Protein AF-A0A1M4ZB19-F1 (afdb_monomer_lite)

Organism: NCBI:txid1123404

Structure (mmCIF, N/CA/C/O backbone):
data_AF-A0A1M4ZB19-F1
#
_entry.id   AF-A0A1M4ZB19-F1
#
loop_
_atom_site.group_PDB
_atom_site.id
_atom_site.type_symbol
_atom_site.label_atom_id
_atom_site.label_alt_id
_atom_site.label_comp_id
_atom_site.label_asym_id
_atom_sit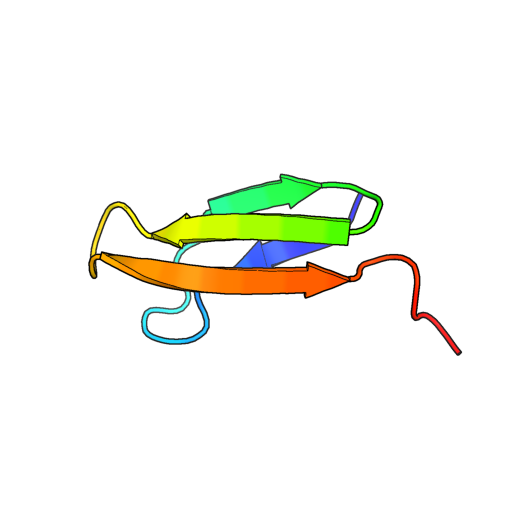e.label_entity_id
_atom_site.label_seq_id
_atom_site.pdbx_PDB_ins_code
_atom_site.Cartn_x
_atom_site.Cartn_y
_atom_site.Cartn_z
_atom_site.occupancy
_atom_site.B_iso_or_equiv
_atom_site.auth_seq_id
_atom_site.auth_comp_id
_atom_site.auth_asym_id
_atom_site.auth_atom_id
_atom_site.pdbx_PDB_model_num
ATOM 1 N N . MET A 1 1 ? 13.168 -1.681 0.076 1.00 76.88 1 MET A N 1
ATOM 2 C CA . MET A 1 1 ? 11.728 -1.600 0.439 1.00 76.88 1 MET A CA 1
ATOM 3 C C . MET A 1 1 ? 11.333 -0.188 0.874 1.00 76.88 1 MET A C 1
ATOM 5 O O . MET A 1 1 ? 11.966 0.355 1.775 1.00 76.88 1 MET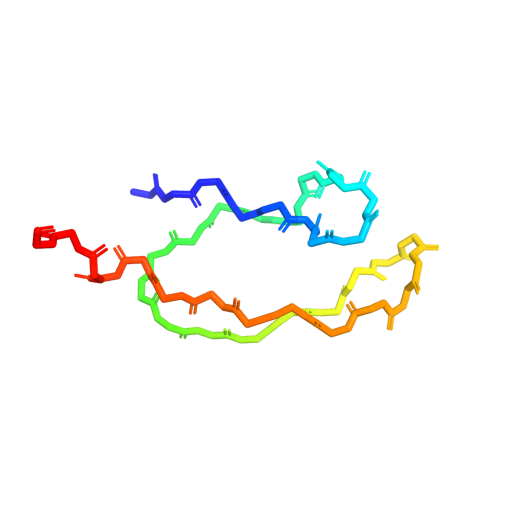 A O 1
ATOM 9 N N . LYS A 1 2 ? 10.309 0.428 0.255 1.00 89.06 2 LYS A N 1
ATOM 10 C CA . LYS A 1 2 ? 9.755 1.736 0.678 1.00 89.06 2 LYS A CA 1
ATOM 11 C C . LYS A 1 2 ? 8.395 1.560 1.365 1.00 89.06 2 LYS A C 1
ATOM 13 O O . LYS A 1 2 ? 7.561 0.759 0.949 1.00 89.06 2 LYS A O 1
ATOM 18 N N . LYS A 1 3 ? 8.158 2.366 2.405 1.00 93.75 3 LYS A N 1
ATOM 19 C CA . LYS A 1 3 ? 6.883 2.431 3.135 1.00 93.75 3 LYS A CA 1
ATOM 20 C C . LYS A 1 3 ? 5.851 3.207 2.326 1.00 93.75 3 LYS A C 1
ATOM 22 O O . LYS A 1 3 ? 5.956 4.427 2.199 1.00 93.75 3 LYS A O 1
ATOM 27 N N . ILE A 1 4 ? 4.832 2.516 1.831 1.00 93.81 4 ILE A N 1
ATOM 28 C CA . ILE A 1 4 ? 3.726 3.133 1.103 1.00 93.81 4 ILE A CA 1
ATOM 29 C C . ILE A 1 4 ? 2.656 3.555 2.096 1.00 93.81 4 ILE A C 1
ATOM 31 O O . ILE A 1 4 ? 2.092 2.742 2.834 1.00 93.81 4 ILE A O 1
ATOM 35 N N . ARG 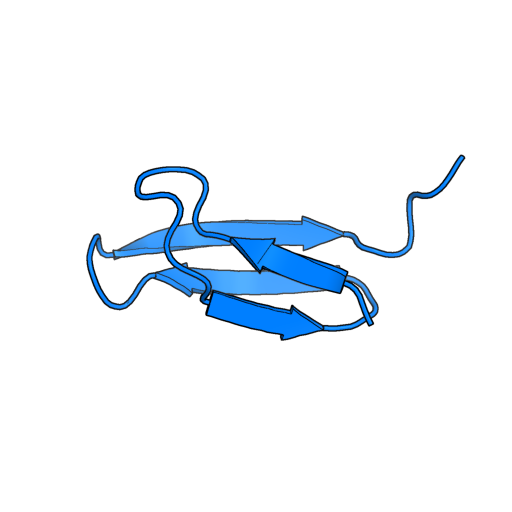A 1 5 ? 2.362 4.851 2.112 1.00 95.38 5 ARG A N 1
ATOM 36 C CA . ARG A 1 5 ? 1.313 5.431 2.948 1.00 95.38 5 ARG A CA 1
ATOM 37 C C . ARG A 1 5 ? 0.155 5.886 2.085 1.00 95.38 5 ARG A C 1
ATOM 39 O O . ARG A 1 5 ? 0.327 6.266 0.932 1.00 95.38 5 ARG A O 1
ATOM 46 N N . CYS A 1 6 ? -1.034 5.862 2.668 1.00 96.00 6 CYS A N 1
ATOM 47 C CA . CYS A 1 6 ? -2.203 6.399 2.009 1.00 96.00 6 CYS A CA 1
ATOM 48 C C . CYS A 1 6 ? -2.063 7.912 1.816 1.00 96.00 6 CYS A C 1
ATOM 50 O O . CYS A 1 6 ? -1.869 8.630 2.797 1.00 96.00 6 CYS A O 1
ATOM 52 N N . ILE A 1 7 ? -2.275 8.390 0.591 1.00 94.06 7 ILE A N 1
ATOM 53 C CA . ILE A 1 7 ? -2.229 9.811 0.226 1.00 94.06 7 ILE A CA 1
ATOM 54 C C . ILE A 1 7 ? -3.270 10.648 0.979 1.00 94.06 7 ILE A C 1
ATOM 56 O O . ILE A 1 7 ? -3.065 11.832 1.205 1.00 94.06 7 ILE A O 1
ATOM 60 N N . LYS A 1 8 ? -4.390 10.032 1.384 1.00 95.94 8 LYS A N 1
ATOM 61 C CA . LYS A 1 8 ? -5.505 10.728 2.037 1.00 95.94 8 LYS A CA 1
ATOM 62 C C . LYS A 1 8 ? -5.411 10.733 3.560 1.00 95.94 8 LYS A C 1
ATOM 64 O O . LYS A 1 8 ? -5.706 11.741 4.183 1.00 95.94 8 LYS A O 1
ATOM 69 N N . CYS A 1 9 ? -5.075 9.597 4.175 1.00 95.88 9 CYS A N 1
ATOM 70 C CA . CYS A 1 9 ? -5.130 9.446 5.638 1.00 95.88 9 CYS A CA 1
ATOM 71 C C . CYS A 1 9 ? -3.776 9.165 6.303 1.00 95.88 9 CYS A C 1
ATOM 73 O O . CYS A 1 9 ? -3.733 8.961 7.513 1.00 95.88 9 CYS A O 1
ATOM 75 N N . GLY A 1 10 ? -2.685 9.069 5.536 1.00 94.56 10 GLY A N 1
ATOM 76 C CA . GLY A 1 10 ? -1.329 8.849 6.056 1.00 94.56 10 GLY A CA 1
ATOM 77 C C . GLY A 1 10 ? -1.064 7.465 6.666 1.00 94.56 10 GLY A C 1
ATOM 78 O O . GLY A 1 10 ? 0.074 7.169 7.049 1.00 94.56 10 GLY A O 1
ATOM 79 N N . LYS A 1 11 ? -2.088 6.598 6.744 1.00 95.19 11 LYS A N 1
ATOM 80 C CA . LYS A 1 11 ? -1.966 5.221 7.241 1.00 95.19 11 LYS A CA 1
ATOM 81 C C . LYS A 1 11 ? -0.972 4.440 6.379 1.00 95.19 11 LYS A C 1
ATOM 83 O O . LYS A 1 11 ? -1.053 4.497 5.154 1.00 95.19 11 LYS A O 1
ATOM 88 N N . LEU A 1 12 ? -0.077 3.690 7.021 1.00 95.25 12 LEU A N 1
ATOM 89 C CA . LEU A 1 12 ? 0.794 2.732 6.343 1.00 95.25 12 LEU A CA 1
ATOM 90 C C . LEU A 1 12 ? -0.064 1.636 5.701 1.00 95.25 12 LEU A C 1
ATOM 92 O O . LEU A 1 12 ? -0.890 1.024 6.379 1.00 95.25 12 LEU A O 1
ATOM 96 N N . LEU A 1 13 ? 0.099 1.445 4.396 1.00 94.06 13 LEU A N 1
ATOM 97 C CA . LEU A 1 13 ? -0.640 0.446 3.631 1.00 94.06 13 LEU A CA 1
ATOM 98 C C . LEU A 1 13 ? 0.171 -0.836 3.512 1.00 94.06 13 LEU A C 1
ATOM 100 O O . LEU A 1 13 ? -0.330 -1.897 3.864 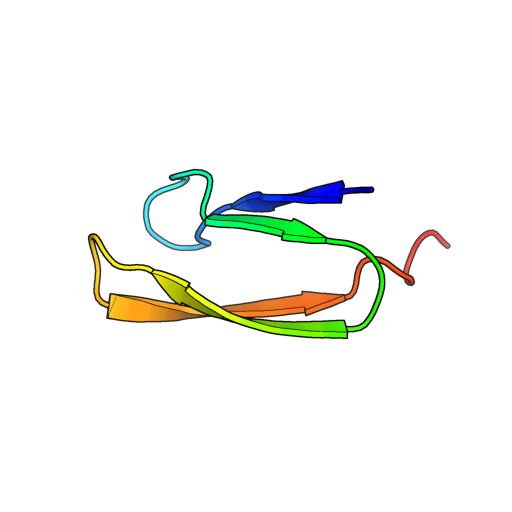1.00 94.06 13 LEU A O 1
ATOM 104 N N . LEU A 1 14 ? 1.415 -0.714 3.051 1.00 92.56 14 LEU A N 1
ATOM 105 C CA . LEU A 1 14 ? 2.351 -1.822 2.911 1.00 92.56 14 LEU A CA 1
ATOM 106 C C . LEU A 1 14 ? 3.788 -1.312 2.741 1.00 92.56 14 LEU A C 1
ATOM 108 O O . LEU A 1 14 ? 4.024 -0.114 2.556 1.00 92.56 14 LEU A O 1
ATOM 112 N N . GLU A 1 15 ? 4.736 -2.239 2.765 1.00 93.88 15 GLU A N 1
ATOM 113 C CA . GLU A 1 15 ? 6.122 -2.024 2.359 1.00 93.88 15 GLU A CA 1
ATOM 114 C C . GLU A 1 15 ? 6.327 -2.749 1.029 1.00 93.88 15 GLU A C 1
ATOM 116 O O . GLU A 1 15 ? 6.120 -3.956 0.948 1.00 93.88 15 GLU A O 1
ATOM 121 N N . ALA A 1 16 ? 6.653 -2.005 -0.029 1.00 89.19 16 ALA A N 1
ATOM 122 C CA . ALA A 1 16 ? 6.811 -2.552 -1.376 1.00 89.19 16 ALA A CA 1
ATOM 123 C C . ALA A 1 16 ? 8.059 -2.012 -2.072 1.00 89.19 16 ALA A C 1
ATOM 125 O O . ALA A 1 16 ? 8.619 -0.976 -1.694 1.00 89.19 16 ALA A O 1
ATOM 126 N N . GLU A 1 17 ? 8.464 -2.742 -3.107 1.00 90.06 17 GLU A N 1
ATOM 127 C CA . GLU A 1 17 ? 9.422 -2.332 -4.130 1.00 90.06 17 GLU A CA 1
ATOM 128 C C . GLU A 1 17 ? 8.776 -2.527 -5.505 1.00 90.06 17 GLU A C 1
ATOM 130 O O . GLU A 1 17 ? 7.970 -3.439 -5.680 1.00 90.06 17 GLU A O 1
ATOM 135 N N . GLY A 1 18 ? 9.086 -1.655 -6.461 1.00 90.25 18 GLY A N 1
ATOM 136 C CA . GLY A 1 18 ? 8.459 -1.632 -7.779 1.00 90.25 18 GLY A CA 1
ATOM 137 C C . GLY A 1 18 ? 7.287 -0.654 -7.880 1.00 90.25 18 GLY A C 1
ATOM 138 O O . GLY A 1 18 ? 7.185 0.340 -7.148 1.00 90.25 18 GLY A O 1
ATOM 139 N N . LYS A 1 19 ? 6.386 -0.958 -8.813 1.00 93.19 19 LYS A N 1
ATOM 140 C CA . LYS A 1 19 ? 5.196 -0.162 -9.127 1.00 93.19 19 LYS A CA 1
ATOM 141 C C . LYS A 1 19 ? 3.942 -0.959 -8.844 1.00 93.19 19 LYS A C 1
ATOM 143 O O . LYS A 1 19 ? 3.880 -2.152 -9.129 1.00 93.19 19 LYS A O 1
ATOM 148 N N . GLY A 1 20 ? 2.927 -0.294 -8.316 1.00 93.62 20 GLY A N 1
ATOM 149 C CA . GLY A 1 20 ? 1.656 -0.944 -8.054 1.00 93.62 20 GLY A CA 1
ATOM 150 C C . GLY A 1 20 ? 0.572 0.008 -7.593 1.00 93.62 20 GLY A C 1
ATOM 151 O O . GLY A 1 20 ? 0.768 1.216 -7.428 1.00 93.62 20 GLY A O 1
ATOM 152 N N . GLU A 1 21 ? -0.599 -0.572 -7.374 1.00 94.88 21 GLU A N 1
ATOM 153 C CA . GLU A 1 21 ? -1.756 0.108 -6.823 1.00 94.88 21 GLU A CA 1
ATOM 154 C C . GLU A 1 21 ? -2.296 -0.644 -5.609 1.00 94.88 21 GLU A C 1
ATOM 156 O O . 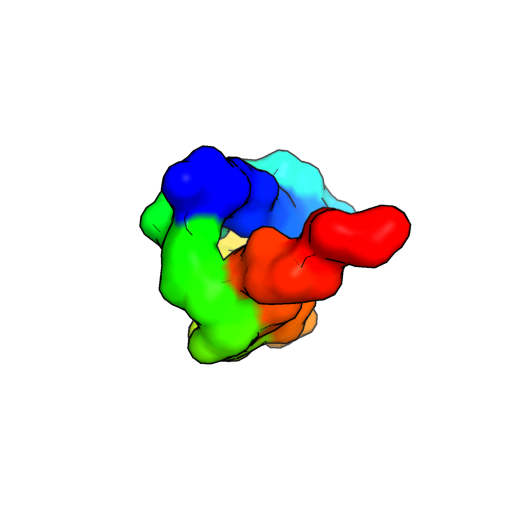GLU A 1 21 ? -2.241 -1.868 -5.521 1.00 94.88 21 GLU A O 1
ATOM 161 N N . THR A 1 22 ? -2.808 0.104 -4.640 1.00 94.44 22 THR A N 1
ATOM 162 C CA . THR A 1 22 ? -3.408 -0.444 -3.427 1.00 94.44 22 THR A CA 1
ATOM 163 C C . THR A 1 22 ? -4.556 0.438 -2.952 1.00 94.44 22 THR A C 1
ATOM 165 O O . THR A 1 22 ? -4.528 1.669 -3.070 1.00 94.44 22 THR A O 1
ATOM 168 N N . ILE A 1 23 ? -5.592 -0.180 -2.395 1.00 95.81 23 ILE A N 1
ATOM 169 C CA . ILE A 1 23 ? -6.745 0.530 -1.845 1.00 95.81 23 ILE A CA 1
ATOM 170 C C . ILE A 1 23 ? -6.575 0.635 -0.335 1.00 95.81 23 ILE A C 1
ATOM 172 O O . ILE A 1 23 ? -6.364 -0.356 0.361 1.00 95.81 23 ILE A O 1
ATOM 176 N N . CYS A 1 24 ? -6.704 1.848 0.201 1.00 96.25 24 CYS A N 1
ATOM 177 C CA . CYS A 1 24 ? -6.640 2.044 1.640 1.00 96.25 24 CYS A CA 1
ATOM 178 C C . CYS A 1 24 ? -7.865 1.414 2.326 1.00 96.25 24 CYS A C 1
ATOM 180 O O . CYS A 1 24 ? -8.984 1.873 2.084 1.00 96.25 24 CYS A O 1
ATOM 182 N N . PRO A 1 25 ? -7.693 0.474 3.273 1.00 94.25 25 PRO A N 1
ATOM 183 C CA . PRO A 1 25 ? -8.822 -0.178 3.939 1.00 94.25 25 PRO A CA 1
ATOM 184 C C . PRO A 1 25 ? -9.610 0.770 4.854 1.00 94.25 25 PRO A C 1
ATOM 186 O O . PRO A 1 25 ? -10.757 0.497 5.182 1.00 94.25 25 PRO A O 1
ATOM 189 N N . ARG A 1 26 ? -9.015 1.901 5.271 1.00 94.12 26 ARG A N 1
ATOM 190 C CA . ARG A 1 26 ? -9.663 2.878 6.162 1.00 94.12 26 ARG A CA 1
ATOM 191 C C . ARG A 1 26 ? -10.545 3.875 5.413 1.00 94.12 26 ARG A C 1
ATOM 193 O O . ARG A 1 26 ? -11.636 4.182 5.867 1.00 94.12 26 ARG A O 1
ATOM 200 N N . CYS A 1 27 ? -10.049 4.429 4.309 1.00 95.62 27 CYS A N 1
ATOM 201 C CA . CYS A 1 27 ? -10.714 5.532 3.605 1.00 95.62 27 CYS A CA 1
ATOM 202 C C . CYS A 1 27 ? -11.117 5.188 2.166 1.00 95.62 27 CYS A C 1
ATOM 204 O O . CYS A 1 27 ? -11.558 6.075 1.437 1.00 95.62 27 CYS A O 1
ATOM 206 N N . LYS A 1 28 ? -10.917 3.928 1.749 1.00 95.44 28 LYS A N 1
ATOM 207 C CA . LYS A 1 28 ? -11.204 3.384 0.410 1.00 95.44 28 LYS A CA 1
ATOM 208 C C . LYS A 1 28 ? -10.568 4.162 -0.748 1.00 95.44 28 LYS A C 1
ATOM 210 O O . LYS A 1 28 ? -10.959 4.012 -1.896 1.00 95.44 28 LYS A O 1
ATOM 215 N N . THR A 1 29 ? -9.569 4.993 -0.454 1.00 96.81 29 THR A N 1
ATOM 216 C CA . THR A 1 29 ? -8.830 5.753 -1.466 1.00 96.81 29 THR A CA 1
ATOM 217 C C . THR A 1 29 ? -7.879 4.822 -2.200 1.00 96.81 29 THR A C 1
ATOM 219 O O . THR A 1 29 ? 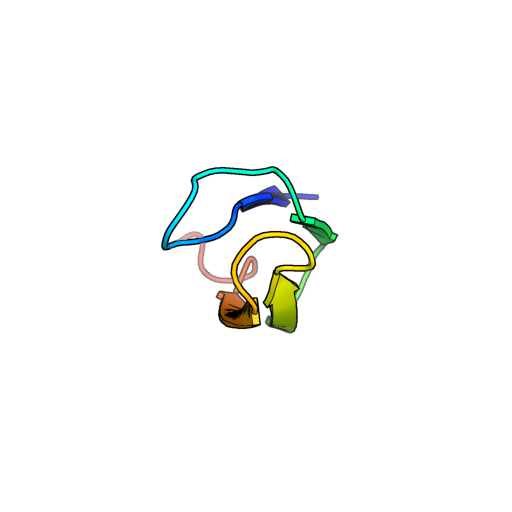-7.143 4.077 -1.548 1.00 96.81 29 THR A O 1
ATOM 222 N N . LYS A 1 30 ? -7.882 4.877 -3.532 1.00 96.56 30 LYS A N 1
ATOM 223 C CA . LYS A 1 30 ? -6.904 4.197 -4.386 1.00 96.56 30 LYS A CA 1
ATOM 224 C C . LYS A 1 30 ? -5.576 4.959 -4.334 1.00 96.56 30 LYS A C 1
ATOM 226 O O . LYS A 1 30 ? -5.559 6.176 -4.476 1.00 96.56 30 LYS A O 1
ATOM 231 N N . ASN A 1 31 ? -4.482 4.251 -4.082 1.00 94.50 31 ASN A N 1
ATOM 232 C CA . ASN A 1 31 ? -3.133 4.803 -3.998 1.00 94.50 31 ASN A CA 1
ATOM 233 C C . ASN A 1 31 ? -2.269 4.072 -5.012 1.00 94.50 31 ASN A C 1
ATOM 235 O O . ASN A 1 31 ? -2.237 2.845 -5.022 1.00 94.50 31 ASN A O 1
ATOM 239 N N . THR A 1 32 ? -1.561 4.826 -5.833 1.00 94.69 32 THR A N 1
ATOM 240 C CA . THR A 1 32 ? -0.541 4.314 -6.743 1.00 94.69 32 THR A CA 1
ATOM 241 C C . THR A 1 32 ? 0.824 4.630 -6.163 1.00 94.69 32 THR A C 1
ATOM 243 O O . THR A 1 32 ? 1.033 5.726 -5.639 1.00 94.69 32 THR A O 1
ATOM 246 N N . TYR A 1 33 ? 1.748 3.685 -6.249 1.00 91.25 33 TYR A N 1
ATOM 247 C CA . TYR A 1 33 ? 3.122 3.877 -5.814 1.00 91.25 33 TYR A CA 1
ATOM 248 C C . TYR A 1 33 ? 4.086 3.443 -6.910 1.00 91.25 33 TYR A C 1
ATOM 250 O O . TYR A 1 33 ? 3.851 2.470 -7.621 1.00 91.25 33 TYR A O 1
ATOM 258 N N . ASP A 1 34 ? 5.176 4.191 -7.023 1.00 92.12 34 ASP A N 1
ATOM 259 C CA . ASP A 1 34 ? 6.334 3.866 -7.842 1.00 92.12 34 ASP A CA 1
ATOM 260 C C . ASP A 1 34 ? 7.558 4.101 -6.962 1.00 92.12 34 ASP A C 1
ATOM 262 O O . ASP A 1 34 ? 7.896 5.242 -6.635 1.00 92.12 34 ASP A O 1
ATOM 266 N N . THR A 1 35 ? 8.166 3.021 -6.483 1.00 86.50 35 THR A N 1
ATOM 267 C CA . THR A 1 35 ? 9.323 3.118 -5.590 1.00 86.50 35 THR A CA 1
ATOM 268 C C . THR A 1 35 ? 10.643 3.119 -6.349 1.00 86.50 35 THR A C 1
ATOM 270 O O . THR A 1 35 ? 11.672 3.376 -5.723 1.00 86.50 35 THR A O 1
ATOM 273 N N . GLU A 1 36 ? 10.617 2.842 -7.656 1.00 80.81 36 GLU A N 1
ATOM 274 C CA . GLU A 1 36 ? 11.795 2.764 -8.530 1.00 80.81 36 GLU A CA 1
ATOM 275 C C . GLU A 1 36 ? 12.267 4.148 -8.987 1.00 80.81 36 GLU A C 1
ATOM 277 O O . GLU A 1 36 ? 13.430 4.317 -9.347 1.00 80.81 36 GLU A O 1
ATOM 282 N N . LYS A 1 37 ? 11.415 5.179 -8.895 1.00 63.19 37 LYS A N 1
ATOM 283 C CA . LYS A 1 37 ? 11.860 6.571 -9.026 1.00 63.19 37 LYS A CA 1
ATOM 284 C C . LYS A 1 37 ? 12.581 7.023 -7.757 1.00 63.19 37 LYS A C 1
ATOM 286 O O . LYS A 1 37 ? 11.987 7.564 -6.823 1.00 63.19 37 LYS A O 1
ATOM 291 N N . ASN A 1 38 ? 13.882 6.781 -7.728 1.00 52.50 38 ASN A N 1
ATOM 292 C CA . ASN A 1 38 ? 14.830 7.577 -6.963 1.00 52.50 38 ASN A CA 1
ATOM 293 C C . ASN A 1 38 ? 15.862 8.131 -7.957 1.00 52.50 38 ASN A C 1
ATOM 295 O O . ASN A 1 38 ? 16.930 7.551 -8.124 1.00 52.50 38 ASN A O 1
ATOM 299 N N . SER A 1 39 ? 15.482 9.194 -8.671 1.00 46.75 39 SER A N 1
ATOM 300 C CA . SER A 1 39 ? 16.406 10.075 -9.400 1.00 46.75 39 SER A CA 1
ATOM 301 C C . SER A 1 39 ? 16.603 11.342 -8.590 1.00 46.75 39 SER A C 1
ATOM 303 O O . SER A 1 39 ? 15.590 11.794 -8.006 1.00 46.75 39 SER A O 1
#

Foldseek 3Di:
DDFDADPPPRHGDDDDAAWDWDADPPPRDIDTDGRVPPD

Radius of gyration: 9.72 Å; chains: 1; bounding box: 28×13×17 Å

pLDDT: mean 89.98, std 11.25, range [46.75, 96.81]

Sequence (39 aa):
MKKIRCIKCGKLLLEAEGKGETICPRCKTKNTYDTEKNS

Secondary structure (DSSP, 8-state):
-EEEE-TTT--EEEEE-SEEEEE-TTT--EEEEE-S---